Protein AF-A0A954ZK35-F1 (afdb_monomer)

Structure (mmCIF, N/CA/C/O backbone):
data_AF-A0A954ZK35-F1
#
_entry.id   AF-A0A954ZK35-F1
#
loop_
_atom_site.group_PDB
_atom_site.id
_atom_site.type_symbol
_atom_site.label_atom_id
_atom_site.label_alt_id
_atom_site.label_comp_id
_atom_site.label_asym_id
_atom_site.label_entity_id
_atom_site.label_seq_id
_atom_site.pdbx_PDB_ins_code
_atom_site.Cartn_x
_atom_site.Cartn_y
_atom_site.Cartn_z
_atom_site.occupancy
_atom_site.B_iso_or_equiv
_atom_site.auth_seq_id
_atom_site.auth_comp_id
_atom_site.auth_asym_id
_atom_site.auth_atom_id
_atom_site.pdbx_PDB_model_num
ATOM 1 N N . MET A 1 1 ? 19.554 6.875 -11.036 1.00 36.84 1 MET A N 1
ATOM 2 C CA . MET A 1 1 ? 19.693 6.102 -9.782 1.00 36.84 1 MET A CA 1
ATOM 3 C C . MET A 1 1 ? 18.442 6.335 -8.952 1.00 36.84 1 MET A C 1
ATOM 5 O O . MET A 1 1 ? 18.352 7.348 -8.277 1.00 36.84 1 MET A O 1
ATOM 9 N N . THR A 1 2 ? 17.421 5.493 -9.099 1.00 42.84 2 THR A N 1
ATOM 10 C CA . THR A 1 2 ? 16.102 5.799 -8.526 1.00 42.84 2 THR A CA 1
ATOM 11 C C . THR A 1 2 ? 15.985 5.203 -7.130 1.00 42.84 2 THR A C 1
ATOM 13 O O . THR A 1 2 ? 15.953 3.981 -6.981 1.00 42.84 2 THR A O 1
ATOM 16 N N . LEU A 1 3 ? 15.946 6.077 -6.125 1.00 48.50 3 LEU A N 1
ATOM 17 C CA . LEU A 1 3 ? 15.468 5.766 -4.784 1.00 48.50 3 LEU A CA 1
ATOM 18 C C . LEU A 1 3 ? 13.941 5.833 -4.857 1.00 48.50 3 LEU A C 1
ATOM 20 O O . LEU A 1 3 ? 13.368 6.917 -4.897 1.00 48.50 3 LEU A O 1
ATOM 24 N N . GLU A 1 4 ? 13.275 4.687 -4.946 1.00 56.62 4 GLU A N 1
ATOM 25 C CA . GLU A 1 4 ? 11.833 4.658 -4.689 1.00 56.62 4 GLU A CA 1
ATOM 26 C C . GLU A 1 4 ? 11.671 4.590 -3.179 1.00 56.62 4 GLU A C 1
ATOM 28 O O . GLU A 1 4 ? 12.070 3.601 -2.564 1.00 56.62 4 GLU A O 1
ATOM 33 N N . LEU A 1 5 ? 11.163 5.680 -2.611 1.00 56.34 5 LEU A N 1
ATOM 34 C CA . LEU A 1 5 ? 10.742 5.751 -1.226 1.00 56.34 5 LEU A CA 1
ATOM 35 C C . LEU A 1 5 ? 9.280 5.331 -1.174 1.00 56.34 5 LEU A C 1
ATOM 37 O O . LEU A 1 5 ? 8.442 5.970 -1.822 1.00 56.34 5 LEU A O 1
ATOM 41 N N . VAL A 1 6 ? 8.987 4.296 -0.391 1.00 64.50 6 VAL A N 1
ATOM 42 C CA . VAL A 1 6 ? 7.616 4.033 0.041 1.00 64.50 6 VAL A CA 1
ATOM 43 C C . VAL A 1 6 ? 7.516 4.227 1.540 1.00 64.50 6 VAL A C 1
ATOM 45 O O . VAL A 1 6 ? 8.250 3.591 2.297 1.00 64.50 6 VAL A O 1
ATOM 48 N N . LEU A 1 7 ? 6.641 5.148 1.947 1.00 65.44 7 LEU A N 1
ATOM 49 C CA . LEU A 1 7 ? 6.312 5.370 3.346 1.00 65.44 7 LEU A CA 1
ATOM 50 C C . LEU A 1 7 ? 5.091 4.529 3.711 1.00 65.44 7 LEU A C 1
ATOM 52 O O . LEU A 1 7 ? 4.029 4.716 3.118 1.00 65.44 7 LEU A O 1
ATOM 56 N N . ILE A 1 8 ? 5.245 3.647 4.696 1.00 71.62 8 ILE A N 1
ATOM 57 C CA . ILE A 1 8 ? 4.142 2.920 5.326 1.00 71.62 8 ILE A CA 1
ATOM 58 C C . ILE A 1 8 ? 3.788 3.646 6.625 1.00 71.62 8 ILE A C 1
ATOM 60 O O . ILE A 1 8 ? 4.648 3.822 7.491 1.00 71.62 8 ILE A O 1
ATOM 64 N N . ALA A 1 9 ? 2.538 4.088 6.739 1.00 75.12 9 ALA A N 1
ATOM 65 C CA . ALA A 1 9 ? 1.978 4.703 7.936 1.00 75.12 9 ALA A CA 1
ATOM 66 C C . ALA A 1 9 ? 1.020 3.722 8.612 1.00 75.12 9 ALA A C 1
ATOM 68 O O . ALA A 1 9 ? 0.145 3.174 7.947 1.00 75.12 9 ALA A O 1
ATOM 69 N N . VAL A 1 10 ? 1.184 3.515 9.915 1.00 70.88 10 VAL A N 1
ATOM 70 C CA . VAL A 1 10 ? 0.388 2.572 10.709 1.00 70.88 10 VAL A CA 1
ATOM 71 C C . VAL A 1 10 ? -0.208 3.324 11.904 1.00 70.88 10 VAL A C 1
ATOM 73 O O . VAL A 1 10 ? 0.556 3.975 12.622 1.00 70.88 10 VAL A O 1
ATOM 76 N N . ASN A 1 11 ? -1.528 3.204 12.119 1.00 70.94 11 ASN A N 1
ATOM 77 C CA . ASN A 1 11 ? -2.363 3.872 13.149 1.00 70.94 11 ASN A CA 1
ATOM 78 C C . ASN A 1 11 ? -2.911 5.269 12.775 1.00 70.94 11 ASN A C 1
ATOM 80 O O . ASN A 1 11 ? -2.757 5.740 11.649 1.00 70.94 11 ASN A O 1
ATOM 84 N N . ASP A 1 12 ? -3.623 5.904 13.717 1.00 66.12 12 ASP A N 1
ATOM 85 C CA . ASP A 1 12 ? -4.182 7.251 13.575 1.00 66.12 12 ASP A CA 1
ATOM 86 C C . ASP A 1 12 ? -3.106 8.359 13.566 1.00 66.12 12 ASP A C 1
ATOM 88 O O . ASP A 1 12 ? -1.936 8.144 13.893 1.00 66.12 12 ASP A O 1
ATOM 92 N N . LEU A 1 13 ? -3.507 9.578 13.181 1.00 59.47 13 LEU A N 1
ATOM 93 C CA . LEU A 1 13 ? -2.594 10.720 13.029 1.00 59.47 13 LEU A CA 1
ATOM 94 C C . LEU A 1 13 ? -1.901 11.142 14.337 1.00 59.47 13 LEU A C 1
ATOM 96 O O . LEU A 1 13 ? -0.913 11.870 14.275 1.00 59.47 13 LEU A O 1
ATOM 100 N N . LYS A 1 14 ? -2.380 10.700 15.509 1.00 64.50 14 LYS A N 1
ATOM 101 C CA . LYS A 1 14 ? -1.824 11.098 16.809 1.00 64.50 14 LYS A CA 1
ATOM 102 C C . LYS A 1 14 ? -0.593 10.277 17.198 1.00 64.50 14 LYS A C 1
ATOM 104 O O . LYS A 1 14 ? 0.247 10.781 17.936 1.00 64.50 14 LYS A O 1
ATOM 109 N N . THR A 1 15 ? -0.456 9.044 16.699 1.00 71.00 15 THR A N 1
ATOM 110 C CA . THR A 1 15 ? 0.665 8.135 17.034 1.00 71.00 15 THR A CA 1
ATOM 111 C C . THR A 1 15 ? 1.250 7.412 15.815 1.00 71.00 15 THR A C 1
ATOM 113 O O . THR A 1 15 ? 1.711 6.271 15.902 1.00 71.00 15 THR A O 1
ATOM 116 N N . MET A 1 16 ? 1.239 8.076 14.657 1.00 74.06 16 MET A N 1
ATOM 117 C CA . MET A 1 16 ? 1.624 7.480 13.378 1.00 74.06 16 MET A CA 1
ATOM 118 C C . MET A 1 16 ? 3.075 6.970 13.380 1.00 74.06 16 MET A C 1
ATOM 120 O O . MET A 1 16 ? 4.035 7.747 13.413 1.00 74.06 16 MET A O 1
ATOM 124 N N . LYS A 1 17 ? 3.239 5.649 13.254 1.00 84.69 17 LYS A N 1
ATOM 125 C CA . LYS A 1 17 ? 4.545 5.026 12.998 1.00 84.69 17 LYS A CA 1
ATOM 126 C C . LYS A 1 17 ? 4.830 5.043 11.501 1.00 84.69 17 LYS A C 1
ATOM 128 O O . LYS A 1 17 ? 3.936 4.774 10.702 1.00 84.69 17 LYS A O 1
ATOM 133 N N . ARG A 1 18 ? 6.073 5.367 11.136 1.00 86.00 18 ARG A N 1
ATOM 134 C CA . ARG A 1 18 ? 6.516 5.579 9.752 1.00 86.00 18 ARG A CA 1
ATOM 135 C C . ARG A 1 18 ? 7.687 4.667 9.408 1.00 86.00 18 ARG A C 1
ATOM 137 O O . ARG A 1 18 ? 8.709 4.724 10.087 1.00 86.00 18 ARG A O 1
ATOM 144 N N . LEU A 1 19 ? 7.554 3.880 8.342 1.00 87.06 19 LEU A N 1
ATOM 145 C CA . LEU A 1 19 ? 8.636 3.062 7.785 1.00 87.06 19 LEU A CA 1
ATOM 146 C C . LEU A 1 19 ? 8.962 3.509 6.362 1.00 87.06 19 LEU A C 1
ATOM 148 O O . LEU A 1 19 ? 8.079 3.551 5.511 1.00 87.06 19 LEU A O 1
ATOM 152 N N . HIS A 1 20 ? 10.236 3.793 6.110 1.00 87.62 20 HIS A N 1
ATOM 153 C CA . HIS A 1 20 ? 10.752 4.152 4.797 1.00 87.62 20 HIS A CA 1
ATOM 154 C C . HIS A 1 20 ? 11.497 2.974 4.178 1.00 87.62 20 HIS A C 1
ATOM 156 O O . HIS A 1 20 ? 12.537 2.560 4.685 1.00 87.62 20 HIS A O 1
ATOM 162 N N . LEU A 1 21 ? 10.989 2.469 3.056 1.00 86.56 21 LEU A N 1
ATOM 163 C CA . LEU A 1 21 ? 11.677 1.454 2.266 1.00 86.56 21 LEU A CA 1
ATOM 164 C C . LEU A 1 21 ? 12.371 2.121 1.086 1.00 86.56 21 LEU A C 1
ATOM 166 O O . LEU A 1 21 ? 11.724 2.776 0.272 1.00 86.56 21 LEU A O 1
ATOM 170 N N . ILE A 1 22 ? 13.696 1.971 1.033 1.00 86.06 22 ILE A N 1
ATOM 171 C CA . ILE A 1 22 ? 14.577 2.605 0.052 1.00 86.06 22 ILE A CA 1
ATOM 172 C C . ILE A 1 22 ? 15.423 1.523 -0.608 1.00 86.06 22 ILE A C 1
ATOM 174 O O . ILE A 1 22 ? 16.004 0.671 0.056 1.00 86.06 22 ILE A O 1
ATOM 178 N N . GLY A 1 23 ? 15.536 1.581 -1.929 1.00 82.88 23 GLY A N 1
ATOM 179 C CA . GLY A 1 23 ? 16.441 0.708 -2.663 1.00 82.88 23 GLY A CA 1
ATOM 180 C C . GLY A 1 23 ? 16.376 0.934 -4.164 1.00 82.88 23 GLY A C 1
ATOM 181 O O . GLY A 1 23 ? 15.575 1.732 -4.662 1.00 82.88 23 GLY A O 1
ATOM 182 N N . ARG A 1 24 ? 17.211 0.197 -4.898 1.00 82.31 24 ARG A N 1
ATOM 183 C CA . ARG A 1 24 ? 17.294 0.255 -6.363 1.00 82.31 24 ARG A CA 1
ATOM 184 C C . ARG A 1 24 ? 16.034 -0.317 -7.0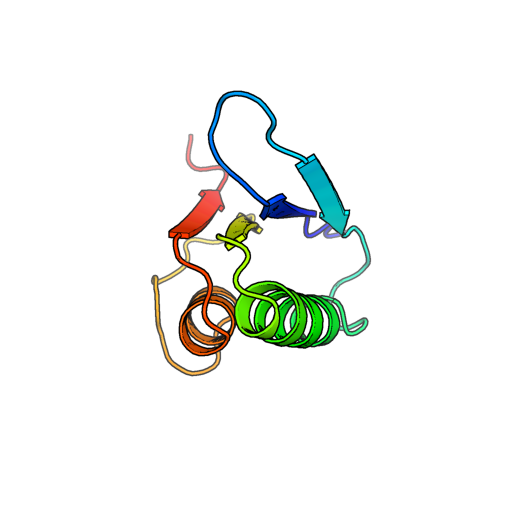19 1.00 82.31 24 ARG A C 1
ATOM 186 O O . ARG A 1 24 ? 15.311 -1.119 -6.425 1.00 82.31 24 ARG A O 1
ATOM 193 N N . LYS A 1 25 ? 15.720 0.128 -8.238 1.00 79.50 25 LYS A N 1
ATOM 194 C CA . LYS A 1 25 ? 14.602 -0.413 -9.037 1.00 79.50 25 LYS A CA 1
ATOM 195 C C . LYS A 1 25 ? 14.785 -1.929 -9.233 1.00 79.50 25 LYS A C 1
ATOM 197 O O . LYS A 1 25 ? 15.918 -2.378 -9.368 1.00 79.50 25 LYS A O 1
ATOM 202 N N . ASN A 1 26 ? 13.698 -2.704 -9.235 1.00 81.81 26 ASN A N 1
ATOM 203 C CA . ASN A 1 26 ? 13.693 -4.167 -9.435 1.00 81.81 26 ASN A CA 1
ATOM 204 C C . ASN A 1 26 ? 14.450 -4.998 -8.374 1.00 81.81 26 ASN A C 1
ATOM 206 O O . ASN A 1 26 ? 14.981 -6.052 -8.689 1.00 81.81 26 ASN A O 1
ATOM 210 N N . HIS A 1 27 ? 14.502 -4.543 -7.118 1.00 87.25 27 HIS A N 1
ATOM 211 C CA . HIS A 1 27 ? 15.122 -5.285 -6.003 1.00 87.25 27 HIS A CA 1
ATOM 212 C C . HIS A 1 27 ? 14.084 -5.757 -4.965 1.00 87.25 27 HIS A C 1
ATOM 214 O O . HIS A 1 27 ? 14.342 -5.754 -3.769 1.00 87.25 27 HIS A O 1
ATOM 220 N N . GLY A 1 28 ? 12.865 -6.081 -5.405 1.00 88.75 28 GLY A N 1
ATOM 221 C CA . GLY A 1 28 ? 11.840 -6.679 -4.536 1.00 88.75 28 GLY A CA 1
ATOM 222 C C . GLY A 1 28 ? 11.091 -5.729 -3.594 1.00 88.75 28 GLY A C 1
ATOM 223 O O . GLY A 1 28 ? 10.247 -6.193 -2.840 1.00 88.75 28 GLY A O 1
ATOM 224 N N . LYS A 1 29 ? 11.324 -4.409 -3.644 1.00 89.00 29 LYS A N 1
ATOM 225 C CA . LYS A 1 29 ? 10.659 -3.447 -2.737 1.00 89.00 29 LYS A CA 1
ATOM 226 C C . LYS A 1 29 ? 9.138 -3.500 -2.831 1.00 89.00 29 LYS A C 1
ATOM 228 O O . LYS A 1 29 ? 8.495 -3.601 -1.799 1.00 89.00 29 LYS A O 1
ATOM 233 N N . THR A 1 30 ? 8.576 -3.454 -4.045 1.00 88.56 30 THR A N 1
ATOM 234 C CA . THR A 1 30 ? 7.118 -3.517 -4.234 1.00 88.56 30 THR A CA 1
ATOM 235 C C . THR A 1 30 ? 6.558 -4.792 -3.617 1.00 88.56 30 THR A C 1
ATOM 237 O O . THR A 1 30 ? 5.578 -4.728 -2.888 1.00 88.56 30 THR A O 1
ATOM 240 N N . ARG A 1 31 ? 7.232 -5.933 -3.823 1.00 92.12 31 ARG A N 1
ATOM 241 C CA . ARG A 1 31 ? 6.813 -7.203 -3.230 1.00 92.12 31 ARG A CA 1
ATOM 242 C C . ARG A 1 31 ? 6.843 -7.150 -1.701 1.00 92.12 31 ARG A C 1
ATOM 244 O O . ARG A 1 31 ? 5.833 -7.439 -1.078 1.00 92.12 31 ARG A O 1
ATOM 251 N N . LEU A 1 32 ? 7.952 -6.691 -1.123 1.00 92.81 32 LEU A N 1
ATOM 252 C CA . LEU A 1 32 ? 8.090 -6.532 0.325 1.00 92.81 32 LEU A CA 1
ATOM 253 C C . LEU A 1 32 ? 7.020 -5.600 0.914 1.00 92.81 32 LEU A C 1
ATOM 255 O O . LEU A 1 32 ? 6.512 -5.859 1.998 1.00 92.81 32 LEU A O 1
ATOM 259 N N . ILE A 1 33 ? 6.679 -4.512 0.220 1.00 92.19 33 ILE A N 1
ATOM 260 C CA . ILE A 1 33 ? 5.633 -3.583 0.663 1.00 92.19 33 ILE A CA 1
ATOM 261 C C . ILE A 1 33 ? 4.266 -4.255 0.632 1.00 92.19 33 ILE A C 1
ATOM 263 O O . ILE A 1 33 ? 3.528 -4.113 1.597 1.00 92.19 33 ILE A O 1
ATOM 267 N N . VAL A 1 34 ? 3.931 -4.966 -0.448 1.00 94.00 34 VAL A N 1
ATOM 268 C CA . VAL A 1 34 ? 2.672 -5.717 -0.559 1.00 94.00 34 VAL A CA 1
ATOM 269 C C . VAL A 1 34 ? 2.550 -6.703 0.600 1.00 94.00 34 VAL A C 1
ATOM 271 O O . VAL A 1 34 ? 1.581 -6.619 1.346 1.00 94.00 34 VAL A O 1
ATOM 274 N N . ASP A 1 35 ? 3.581 -7.520 0.830 1.00 95.31 35 ASP A N 1
ATOM 275 C CA . ASP A 1 35 ? 3.597 -8.505 1.917 1.00 95.31 35 ASP A CA 1
ATOM 276 C C . ASP A 1 35 ? 3.464 -7.827 3.303 1.00 95.31 35 ASP A C 1
ATOM 278 O O . ASP A 1 35 ? 2.734 -8.297 4.173 1.00 95.31 35 ASP A O 1
ATOM 282 N N . LEU A 1 36 ? 4.122 -6.678 3.516 1.00 93.62 36 LEU A N 1
ATOM 283 C CA . LEU A 1 36 ? 3.994 -5.901 4.757 1.00 93.62 36 LEU A CA 1
ATOM 284 C C . LEU A 1 36 ? 2.600 -5.298 4.942 1.00 93.62 36 LEU A C 1
ATOM 286 O O . LEU A 1 36 ? 2.101 -5.260 6.064 1.00 93.62 36 LEU A O 1
ATOM 290 N N . VAL A 1 37 ? 1.990 -4.770 3.882 1.00 93.88 37 VAL A N 1
ATOM 291 C CA . VAL A 1 37 ? 0.643 -4.194 3.947 1.00 93.88 37 VAL A CA 1
ATOM 292 C C . VAL A 1 37 ? -0.367 -5.294 4.257 1.00 93.88 37 VAL A C 1
ATOM 294 O O . VAL A 1 37 ? -1.163 -5.112 5.175 1.00 93.88 37 VAL A O 1
ATOM 297 N N . GLU A 1 38 ? -0.297 -6.43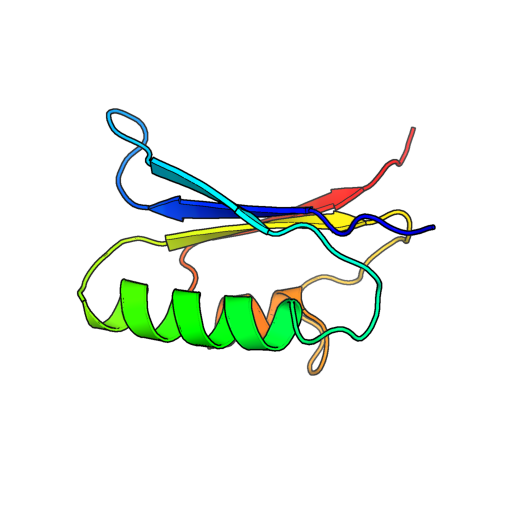6 3.572 1.00 96.19 38 GLU A N 1
ATOM 298 C CA . GLU A 1 38 ? -1.158 -7.596 3.837 1.00 96.19 38 GLU A CA 1
ATOM 299 C C . GLU A 1 38 ? -1.020 -8.060 5.293 1.00 96.19 38 GLU A C 1
ATOM 301 O O . GLU A 1 38 ? -2.016 -8.194 6.000 1.00 96.19 38 GLU A O 1
ATOM 306 N N . GLU A 1 39 ? 0.208 -8.208 5.793 1.00 95.94 39 GLU A N 1
ATOM 307 C CA . GLU A 1 39 ? 0.447 -8.678 7.160 1.00 95.94 39 GLU A CA 1
ATOM 308 C C . GLU A 1 39 ? 0.019 -7.667 8.235 1.00 95.94 39 GLU A C 1
ATOM 310 O O . GLU A 1 39 ? -0.529 -8.024 9.275 1.00 95.94 39 GLU A O 1
ATOM 315 N N . LEU A 1 40 ? 0.270 -6.375 8.032 1.00 92.62 40 LEU A N 1
ATOM 316 C CA . LEU A 1 40 ? -0.112 -5.362 9.017 1.00 92.62 40 LEU A CA 1
ATOM 317 C C . LEU A 1 40 ? -1.631 -5.156 9.041 1.00 92.62 40 LEU A C 1
ATOM 319 O O . LEU A 1 40 ? -2.209 -4.970 10.114 1.00 92.62 40 LEU A O 1
ATOM 323 N N . THR A 1 41 ? -2.280 -5.211 7.879 1.00 93.06 41 THR A N 1
ATOM 324 C CA . THR A 1 41 ? -3.740 -5.093 7.782 1.00 93.06 41 THR A CA 1
ATOM 325 C C . THR A 1 41 ? -4.445 -6.336 8.319 1.00 93.06 41 THR A C 1
ATOM 327 O O . THR A 1 41 ? -5.443 -6.184 9.024 1.00 93.06 41 THR A O 1
ATOM 330 N N . SER A 1 42 ? -3.89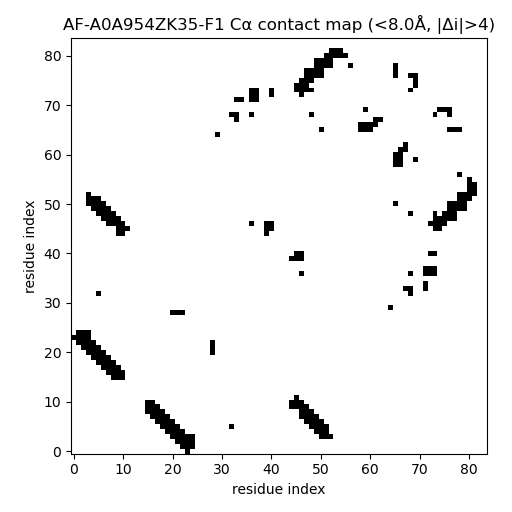9 -7.542 8.109 1.00 95.44 42 SER A N 1
ATOM 331 C CA . SER A 1 42 ? -4.429 -8.786 8.695 1.00 95.44 42 SER A CA 1
ATOM 332 C C . SER A 1 42 ? -4.407 -8.763 10.229 1.00 95.44 42 SER A C 1
ATOM 334 O O . SER A 1 42 ? -5.297 -9.311 10.878 1.00 95.44 42 SER A O 1
ATOM 336 N N . ARG A 1 43 ? -3.452 -8.037 10.824 1.00 93.56 43 ARG A N 1
ATOM 337 C CA . ARG A 1 43 ? -3.371 -7.767 12.271 1.00 93.56 43 ARG A CA 1
ATOM 338 C C . ARG A 1 43 ? -4.323 -6.667 12.763 1.00 93.56 43 ARG A C 1
ATOM 340 O O . ARG A 1 43 ? -4.240 -6.268 13.924 1.00 93.56 43 ARG A O 1
ATOM 347 N N . GLY A 1 44 ? -5.202 -6.147 11.906 1.00 91.00 44 GLY A N 1
ATOM 348 C CA . GLY A 1 44 ? -6.180 -5.108 12.245 1.00 91.00 44 GLY A CA 1
ATOM 349 C C . GLY A 1 44 ? -5.616 -3.685 12.270 1.00 91.00 44 GLY A C 1
ATOM 350 O O . GLY A 1 44 ? -6.284 -2.767 12.751 1.00 91.00 44 GLY A O 1
ATOM 351 N N . LEU A 1 45 ? -4.396 -3.467 11.768 1.00 89.62 45 LEU A N 1
ATOM 352 C CA . LEU A 1 45 ? -3.803 -2.135 11.724 1.00 89.62 45 LEU A CA 1
ATOM 353 C C . LEU A 1 45 ? -4.293 -1.367 10.497 1.00 89.62 45 LEU A C 1
ATOM 355 O O . LEU A 1 45 ? -4.388 -1.895 9.390 1.00 89.62 45 LEU A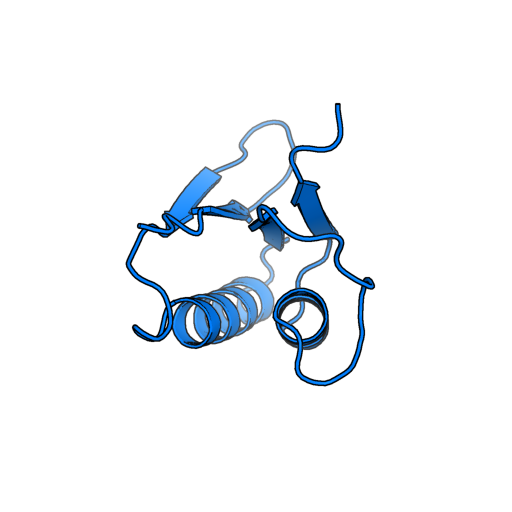 O 1
ATOM 359 N N . ARG A 1 46 ? -4.544 -0.068 10.673 1.00 90.00 46 ARG A N 1
ATOM 360 C CA . ARG A 1 46 ? -4.867 0.822 9.556 1.00 90.00 46 ARG A CA 1
ATOM 361 C C . ARG A 1 46 ? -3.578 1.277 8.881 1.00 90.00 46 ARG A C 1
ATOM 363 O O . ARG A 1 46 ? -2.813 2.033 9.480 1.00 90.00 46 ARG A O 1
ATOM 370 N N . VAL A 1 47 ? -3.363 0.816 7.649 1.00 91.94 47 VAL A N 1
ATOM 371 C CA . VAL A 1 47 ? -2.124 1.041 6.894 1.00 91.94 47 VAL A CA 1
ATOM 372 C C . VAL A 1 47 ? -2.344 2.001 5.727 1.00 91.94 47 VAL A C 1
ATOM 374 O O . VAL A 1 47 ? -3.265 1.822 4.935 1.00 91.94 47 VAL A O 1
ATOM 377 N N . GLY A 1 48 ? -1.486 3.009 5.595 1.00 91.69 48 GLY A N 1
ATOM 378 C CA . GLY A 1 48 ? -1.384 3.859 4.408 1.00 91.69 48 GLY A CA 1
ATOM 379 C C . GLY A 1 48 ? -0.040 3.672 3.710 1.00 91.69 48 GLY A C 1
ATOM 380 O O . GLY A 1 48 ? 0.969 3.466 4.381 1.00 91.69 48 GLY A O 1
ATOM 381 N N . THR A 1 49 ? -0.010 3.777 2.380 1.00 91.06 49 THR A N 1
ATOM 382 C CA . THR A 1 49 ? 1.239 3.773 1.601 1.00 91.06 49 THR A CA 1
ATOM 383 C C . THR A 1 49 ? 1.391 5.052 0.789 1.00 91.06 49 THR A C 1
ATOM 385 O O . THR A 1 49 ? 0.413 5.588 0.269 1.00 91.06 49 THR A O 1
ATOM 388 N N . ILE A 1 50 ? 2.621 5.548 0.659 1.00 88.50 50 ILE A N 1
ATOM 389 C CA . ILE A 1 50 ? 2.947 6.679 -0.217 1.00 88.50 50 ILE A CA 1
ATOM 390 C C . ILE A 1 50 ? 4.143 6.311 -1.079 1.00 88.50 50 ILE A C 1
ATOM 392 O O . ILE A 1 50 ? 5.202 6.045 -0.526 1.00 88.50 50 ILE A O 1
ATOM 396 N N . LYS A 1 51 ? 4.005 6.344 -2.407 1.00 84.06 51 LYS A N 1
ATOM 397 C CA . LYS A 1 51 ? 5.102 6.109 -3.358 1.00 84.06 51 LYS A CA 1
ATOM 398 C C . LYS A 1 51 ? 5.632 7.424 -3.922 1.00 84.06 51 LYS A C 1
ATOM 400 O O . LYS A 1 51 ? 4.862 8.200 -4.479 1.00 84.06 51 LYS A O 1
ATOM 405 N N . HIS A 1 52 ? 6.948 7.633 -3.874 1.00 82.12 52 HIS A N 1
ATOM 406 C CA . HIS A 1 52 ? 7.608 8.710 -4.619 1.00 82.12 52 HIS A CA 1
ATOM 407 C C . HIS A 1 52 ? 8.023 8.235 -6.023 1.00 82.12 52 HIS A C 1
ATOM 409 O O . HIS A 1 52 ? 8.692 7.211 -6.168 1.00 82.12 52 HIS A O 1
ATOM 415 N N . THR A 1 53 ? 7.637 8.967 -7.069 1.00 74.38 53 THR A N 1
ATOM 416 C CA . THR A 1 53 ? 7.967 8.651 -8.466 1.00 74.38 53 THR A CA 1
ATOM 417 C C . THR A 1 53 ? 8.328 9.894 -9.284 1.00 74.38 53 THR A C 1
ATOM 419 O O . THR A 1 53 ? 7.852 10.992 -9.024 1.00 74.38 53 THR A O 1
ATOM 422 N N . HIS A 1 54 ? 9.166 9.728 -10.309 1.00 68.06 54 HIS A N 1
ATOM 423 C CA . H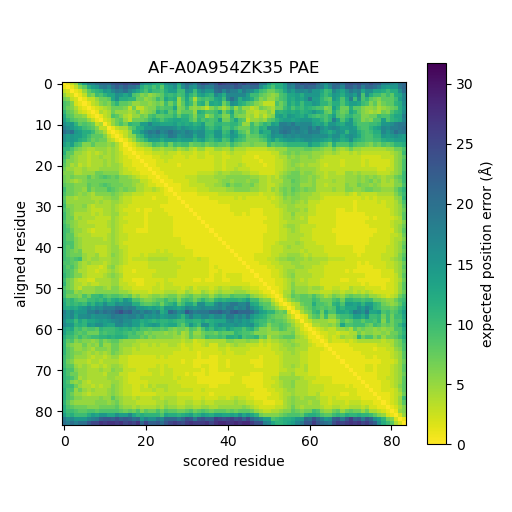IS A 1 54 ? 9.518 10.794 -11.258 1.00 68.06 54 HIS A CA 1
ATOM 424 C C . HIS A 1 54 ? 8.675 10.770 -12.544 1.00 68.06 54 HIS A C 1
ATOM 426 O O . HIS A 1 54 ? 8.896 11.584 -13.433 1.00 68.06 54 HIS A O 1
ATOM 432 N N . HIS A 1 55 ? 7.722 9.842 -12.667 1.00 66.75 55 HIS A N 1
ATOM 433 C CA . HIS A 1 55 ? 6.893 9.685 -13.863 1.00 66.75 55 HIS A CA 1
ATOM 434 C C . HIS A 1 55 ? 5.425 9.950 -13.529 1.00 66.75 55 HIS A C 1
ATOM 436 O O . HIS A 1 55 ? 4.961 9.495 -12.480 1.00 66.75 55 HIS A O 1
ATOM 442 N N . ARG A 1 56 ? 4.679 10.607 -14.434 1.00 59.50 56 ARG A N 1
ATOM 443 C CA . ARG A 1 56 ? 3.206 10.634 -14.370 1.00 59.50 56 ARG A CA 1
ATOM 444 C C . ARG A 1 56 ? 2.713 9.194 -14.234 1.00 59.50 56 ARG A C 1
ATOM 446 O O . ARG A 1 56 ? 3.022 8.356 -15.076 1.00 59.50 56 ARG A O 1
ATOM 453 N N . HIS A 1 57 ? 2.026 8.904 -13.137 1.00 62.53 57 HIS A N 1
ATOM 454 C CA . HIS A 1 57 ? 1.426 7.601 -12.892 1.00 62.53 57 HIS A CA 1
ATOM 455 C C . HIS A 1 57 ? -0.081 7.718 -13.060 1.00 62.53 57 HIS A C 1
ATOM 457 O O . HIS A 1 57 ? -0.704 8.602 -12.477 1.00 62.53 57 HIS A O 1
ATOM 463 N N . GLU A 1 58 ? -0.649 6.792 -13.821 1.00 60.81 58 GLU A N 1
ATOM 464 C CA . GLU A 1 58 ? -2.062 6.457 -13.710 1.00 60.81 58 GLU A CA 1
ATOM 465 C C . GLU A 1 58 ? -2.268 5.732 -12.375 1.00 60.81 58 GLU A C 1
ATOM 467 O O . GLU A 1 58 ? -1.522 4.810 -12.019 1.00 60.81 58 GLU A O 1
ATOM 472 N N . LEU A 1 59 ? -3.219 6.225 -11.583 1.00 65.44 59 LEU A N 1
ATOM 473 C CA . LEU A 1 59 ? -3.587 5.620 -10.309 1.00 65.44 59 LEU A CA 1
ATOM 474 C C . LEU A 1 59 ? -4.364 4.327 -10.575 1.00 65.44 59 LEU A C 1
ATOM 476 O O . LEU A 1 59 ? -5.180 4.271 -11.487 1.00 65.44 59 LEU A O 1
ATOM 480 N N . ASP A 1 60 ? -4.100 3.305 -9.761 1.00 64.62 60 ASP A N 1
ATOM 481 C CA . ASP A 1 60 ? -4.855 2.047 -9.715 1.00 64.62 60 ASP A CA 1
ATOM 482 C C . ASP A 1 60 ? -4.988 1.252 -11.028 1.00 64.62 60 ASP A C 1
ATOM 484 O O . ASP A 1 60 ? -5.906 0.449 -11.184 1.00 64.62 60 ASP A O 1
ATOM 488 N N . THR A 1 61 ? -4.041 1.384 -11.954 1.00 78.62 61 THR A N 1
ATOM 489 C CA . THR A 1 61 ? -3.956 0.473 -13.104 1.00 78.62 61 THR A CA 1
ATOM 490 C C . THR A 1 61 ? -3.464 -0.913 -12.653 1.00 78.62 61 THR A C 1
ATOM 492 O O . THR A 1 61 ? -2.409 -0.989 -12.004 1.00 78.62 61 THR A O 1
ATOM 495 N N . PRO A 1 62 ? -4.145 -2.020 -13.023 1.00 81.00 62 PRO A N 1
ATOM 496 C CA . PRO A 1 62 ? -3.684 -3.374 -12.726 1.00 81.00 62 PRO A CA 1
ATOM 497 C C . PRO A 1 62 ? -2.210 -3.590 -13.088 1.00 81.00 62 PRO A C 1
ATOM 499 O O . PRO A 1 62 ? -1.742 -3.202 -14.158 1.00 81.00 62 PRO A O 1
ATOM 502 N N . GLY A 1 63 ? -1.456 -4.189 -12.164 1.00 78.44 63 GLY A N 1
ATOM 503 C CA . GLY A 1 63 ? -0.021 -4.442 -12.331 1.00 78.44 63 GLY A CA 1
ATOM 504 C C . GLY A 1 63 ? 0.911 -3.276 -11.969 1.00 78.44 63 GLY A C 1
ATOM 505 O O . GLY A 1 63 ? 2.127 -3.445 -12.047 1.00 78.44 63 GLY A O 1
ATOM 506 N N . LYS A 1 64 ? 0.397 -2.112 -11.548 1.00 84.31 64 LYS A N 1
ATOM 507 C CA . LYS A 1 64 ? 1.208 -1.016 -10.981 1.00 84.31 64 LYS A CA 1
ATOM 508 C C . LYS A 1 64 ? 1.287 -1.106 -9.455 1.00 84.31 64 LYS A C 1
ATOM 510 O O . LYS A 1 64 ? 0.377 -1.623 -8.815 1.00 84.31 64 LYS A O 1
ATOM 515 N N . ASP A 1 65 ? 2.339 -0.528 -8.871 1.00 84.31 65 ASP A N 1
ATOM 516 C CA . ASP A 1 65 ? 2.553 -0.532 -7.413 1.00 84.31 65 ASP A CA 1
ATOM 517 C C . ASP A 1 65 ? 1.349 0.020 -6.631 1.00 84.31 65 ASP A C 1
ATOM 519 O O . ASP A 1 65 ? 0.957 -0.552 -5.622 1.00 84.31 65 ASP A O 1
ATOM 523 N N . SER A 1 66 ? 0.723 1.104 -7.105 1.00 85.25 66 SER A N 1
ATOM 524 C CA . SER A 1 66 ? -0.452 1.705 -6.454 1.00 85.25 66 SER A CA 1
ATOM 525 C C . SER A 1 66 ? -1.634 0.742 -6.378 1.00 85.25 66 SER A C 1
ATOM 527 O O . SER A 1 66 ? -2.229 0.594 -5.311 1.00 85.25 66 SER A O 1
ATOM 529 N N . TYR A 1 67 ? -1.916 0.046 -7.482 1.00 89.06 67 TYR A N 1
ATOM 530 C CA . TYR A 1 67 ? -2.937 -0.996 -7.533 1.00 89.06 67 TYR A CA 1
ATOM 531 C C . TYR A 1 67 ? -2.595 -2.137 -6.574 1.00 89.06 67 TYR A C 1
ATOM 533 O O . TYR A 1 67 ? -3.419 -2.509 -5.748 1.00 89.06 67 TYR A O 1
ATOM 541 N N . GLN A 1 68 ? -1.357 -2.638 -6.618 1.00 91.0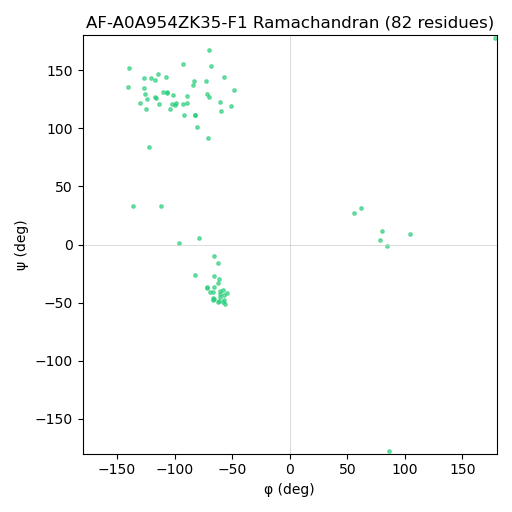0 68 GLN A N 1
ATOM 542 C CA . GLN A 1 68 ? -0.924 -3.736 -5.750 1.00 91.00 68 GLN A CA 1
ATOM 543 C C . GLN A 1 68 ? -1.035 -3.378 -4.262 1.00 91.00 68 GLN A C 1
ATOM 545 O O . GLN A 1 68 ? -1.545 -4.176 -3.484 1.00 91.00 68 GLN A O 1
ATOM 550 N N . HIS A 1 69 ? -0.635 -2.169 -3.857 1.00 91.31 69 HIS A N 1
ATOM 551 C CA . HIS A 1 69 ? -0.765 -1.723 -2.466 1.00 91.31 69 HIS A CA 1
ATOM 552 C C . HIS A 1 69 ? -2.232 -1.590 -2.035 1.00 91.31 69 HIS A C 1
ATOM 554 O O . HIS A 1 69 ? -2.566 -1.877 -0.886 1.00 91.31 69 HIS A O 1
ATOM 560 N N . ARG A 1 70 ? -3.113 -1.138 -2.938 1.00 91.75 70 ARG A N 1
ATOM 561 C CA . ARG A 1 70 ? -4.552 -1.040 -2.669 1.00 91.75 70 ARG A CA 1
ATOM 562 C C . ARG A 1 70 ? -5.168 -2.422 -2.486 1.00 91.75 70 ARG A C 1
ATOM 564 O O . ARG A 1 70 ? -5.862 -2.641 -1.500 1.00 91.75 70 ARG A O 1
ATOM 571 N N . THR A 1 71 ? -4.871 -3.353 -3.391 1.00 94.31 71 THR A N 1
ATOM 572 C CA . THR A 1 71 ? -5.342 -4.743 -3.312 1.00 94.31 71 THR A CA 1
ATOM 573 C C . THR A 1 71 ? -4.811 -5.465 -2.071 1.00 94.31 71 THR A C 1
ATOM 575 O O . THR A 1 71 ? -5.545 -6.248 -1.483 1.00 94.31 71 THR A O 1
ATOM 578 N N . ALA A 1 72 ? -3.598 -5.137 -1.620 1.00 94.19 72 ALA A N 1
ATOM 579 C CA . ALA A 1 72 ? -2.999 -5.644 -0.382 1.00 94.19 72 ALA A CA 1
ATOM 580 C C . ALA A 1 72 ? -3.719 -5.194 0.909 1.00 94.19 72 ALA A C 1
ATOM 582 O O . ALA A 1 72 ? -3.392 -5.673 1.990 1.00 94.19 72 ALA A O 1
ATOM 583 N N . GLY A 1 73 ? -4.668 -4.252 0.828 1.00 94.06 73 GLY A N 1
ATOM 584 C CA . GLY A 1 73 ? -5.447 -3.778 1.977 1.00 94.06 73 GLY A CA 1
ATOM 585 C C . GLY A 1 73 ? -5.047 -2.401 2.512 1.00 94.06 73 GLY A C 1
ATOM 586 O O . GLY A 1 73 ? -5.547 -1.985 3.560 1.00 94.06 73 GLY A O 1
ATOM 587 N N . ALA A 1 74 ? -4.176 -1.652 1.823 1.00 92.69 74 ALA A N 1
ATOM 588 C CA . ALA A 1 74 ? -3.860 -0.287 2.240 1.00 92.69 74 ALA A CA 1
ATOM 589 C C . ALA A 1 74 ? -5.123 0.593 2.221 1.00 92.69 74 ALA A C 1
ATOM 591 O O . ALA A 1 74 ? -5.742 0.805 1.178 1.00 92.69 74 ALA A O 1
ATOM 592 N N . ALA A 1 75 ? -5.454 1.187 3.367 1.00 91.75 75 ALA A N 1
ATOM 593 C CA . ALA A 1 75 ? -6.597 2.081 3.535 1.00 91.75 75 ALA A CA 1
ATOM 594 C C . ALA A 1 75 ? -6.447 3.385 2.735 1.00 91.75 75 ALA A C 1
ATOM 596 O O . ALA A 1 75 ? -7.437 4.017 2.373 1.00 91.75 75 ALA A O 1
ATOM 597 N N . VAL A 1 76 ? -5.206 3.811 2.484 1.00 90.38 76 VAL A N 1
ATOM 598 C CA . VAL A 1 76 ? -4.869 4.976 1.658 1.00 90.38 76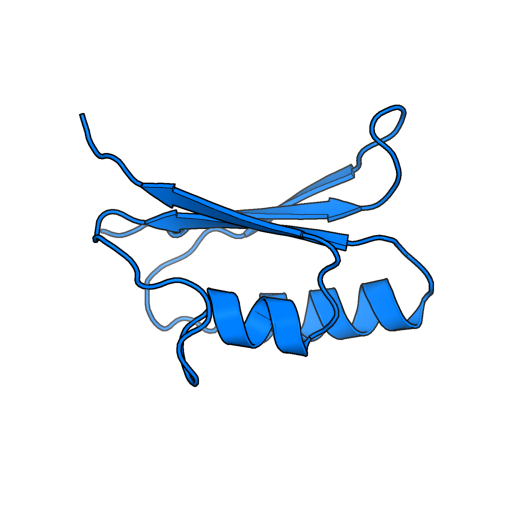 VAL A CA 1
ATOM 599 C C . VAL A 1 76 ? -3.642 4.639 0.814 1.00 90.38 76 VAL A C 1
ATOM 601 O O . VAL A 1 76 ? -2.664 4.094 1.324 1.00 90.38 76 VAL A O 1
ATOM 604 N N . VAL A 1 77 ? -3.677 5.004 -0.469 1.00 89.19 77 VAL A N 1
ATOM 605 C CA . VAL A 1 77 ? -2.515 4.929 -1.368 1.00 89.19 77 VAL A CA 1
ATOM 606 C C . VAL A 1 77 ? -2.299 6.310 -1.966 1.00 89.19 77 VAL A C 1
ATOM 608 O O . VAL A 1 77 ? -3.171 6.825 -2.662 1.00 89.19 77 VAL A O 1
ATOM 611 N N . GLY A 1 78 ? -1.155 6.913 -1.658 1.00 87.00 78 GLY A N 1
ATOM 612 C CA . GLY A 1 78 ? -0.717 8.195 -2.189 1.00 87.00 78 GLY A CA 1
ATOM 613 C C . GLY A 1 78 ? 0.418 8.023 -3.192 1.00 87.00 78 GLY A C 1
ATOM 614 O O . GLY A 1 78 ? 1.307 7.188 -3.017 1.00 87.00 78 GLY A O 1
ATOM 615 N N . ILE A 1 79 ? 0.423 8.850 -4.232 1.00 84.81 79 ILE A N 1
ATOM 616 C CA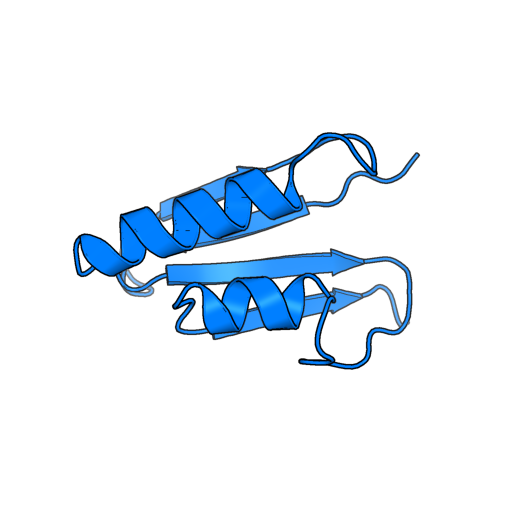 . ILE A 1 79 ? 1.568 8.997 -5.128 1.00 84.81 79 ILE A CA 1
ATOM 617 C C . ILE A 1 79 ? 2.073 10.428 -4.999 1.00 84.81 79 ILE A C 1
ATOM 619 O O . ILE A 1 79 ? 1.319 11.381 -5.166 1.00 84.81 79 ILE A O 1
ATOM 623 N N . LEU A 1 80 ? 3.360 10.566 -4.710 1.00 81.38 80 LEU A N 1
ATOM 624 C CA . LEU A 1 80 ? 4.085 11.823 -4.781 1.00 81.38 80 LEU A CA 1
ATOM 625 C C . LEU A 1 80 ? 4.898 11.807 -6.067 1.00 81.38 80 LEU A C 1
ATOM 627 O O . LEU A 1 80 ? 5.738 10.930 -6.263 1.00 81.38 80 LEU A O 1
ATOM 631 N N . SER A 1 81 ? 4.664 12.778 -6.941 1.00 75.56 81 SER A N 1
ATOM 632 C CA . SER A 1 81 ? 5.491 12.980 -8.125 1.00 75.56 81 SER A CA 1
ATOM 633 C C . SER A 1 81 ? 6.000 14.404 -8.200 1.00 75.56 81 SER A C 1
ATOM 635 O O . SER A 1 81 ? 5.263 15.336 -7.883 1.00 75.56 81 SER A O 1
ATOM 637 N N . ARG A 1 82 ? 7.238 14.584 -8.672 1.00 65.75 82 ARG A N 1
ATOM 638 C CA . ARG A 1 82 ? 7.748 15.908 -9.046 1.00 65.75 82 ARG A CA 1
ATOM 639 C C . ARG A 1 82 ? 7.042 16.346 -10.333 1.00 65.75 82 ARG A C 1
ATOM 641 O O . ARG A 1 82 ? 7.461 15.987 -11.425 1.00 65.75 82 ARG A O 1
ATOM 648 N N . SER A 1 83 ? 5.935 17.060 -10.181 1.00 55.53 83 SER A N 1
ATOM 649 C CA . SER A 1 83 ? 5.335 17.884 -11.226 1.00 55.53 83 SER A CA 1
ATOM 650 C C . SER A 1 83 ? 5.262 19.300 -10.671 1.00 55.53 83 SER A C 1
ATOM 652 O O . SER A 1 83 ? 4.250 19.684 -10.091 1.00 55.53 83 SER A O 1
ATOM 654 N N . MET A 1 84 ? 6.368 20.028 -10.790 1.00 45.56 84 MET A N 1
ATOM 655 C CA . MET A 1 84 ? 6.363 21.486 -10.875 1.00 45.56 84 MET A CA 1
ATOM 656 C C . MET A 1 84 ? 6.987 21.833 -12.215 1.00 45.56 84 MET A C 1
ATOM 658 O O . MET A 1 84 ? 8.029 21.204 -12.518 1.00 45.56 84 MET A O 1
#

Solvent-accessible surface area (backbone atoms only — not comparable to full-atom values): 4910 Å² total; per-residue (Å²): 136,58,69,42,42,37,40,39,36,38,59,58,92,90,69,57,45,78,46,79,47,72,48,63,79,95,69,54,58,68,59,55,49,30,56,49,36,34,54,43,34,74,72,72,44,52,33,32,40,33,39,47,41,87,59,96,69,79,80,62,43,86,93,36,68,59,24,48,39,43,75,30,53,29,78,39,76,46,77,46,59,80,82,128

Radius of gyration: 12.37 Å; Cα contacts (8 Å, |Δi|>4): 148; chains: 1; bounding box: 26×30×31 Å

Sequence (84 aa):
MTLELVLIAVNDLKTMKRLHLIGRKNHGKTRLIVDLVEELTSRGLRVGTIKHTHHRHELDTPGKDSYQHRTAGAAVVGILSRSM

Mean predicted aligned error: 6.18 Å

Secondary structure (DSSP, 8-state):
-----EEEEES-TTS-EEEEE---TTSSHHHHHHHHHHHHHHTT--EEEEEEESS---TT-TTSHHHHHHHTT-SEEEEEE---

Foldseek 3Di:
DDWKWKWKWWADPVDTDIDTDTDDPPPCSLVVLLVVLLVCVVVVIAIEIEIEDADDDDALDPPDSNVSSVVSPHPYYHYHYPDD

Nearest PDB structures (foldseek):
  7fao-assembly2_C  TM=6.812E-01  e=6.158E-01  unidentified
  1qys-assembly1_A  TM=6.018E-01  e=5.795E-01  unclassified
  2jvf-assembly1_A  TM=6.494E-01  e=8.347E-01  unclassified
  5hx5-assembly2_B  TM=6.064E-01  e=1.002E+00  Homo sapiens
  5ahw-assembly3_E  TM=5.363E-01  e=3.381E+00  Mycolic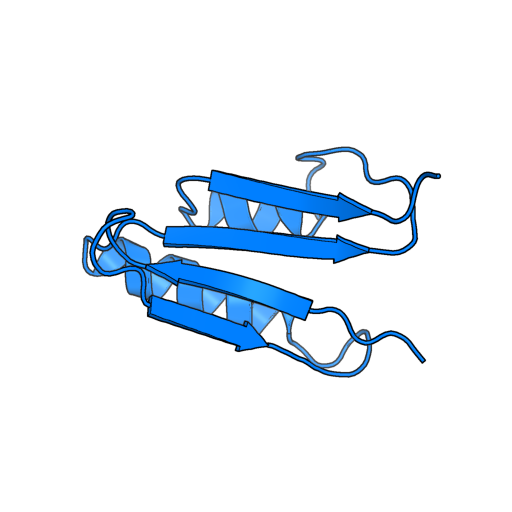ibacterium smegmatis MC2 155

pLDDT: mean 80.15, std 14.02, range [36.84, 96.19]